Protein AF-A0A1G8NGK6-F1 (afdb_monomer_lite)

Radius of gyration: 13.4 Å; chains: 1; bounding box: 27×23×43 Å

Foldseek 3Di:
DDPPVLLVCQQWDFDDWDADPVVRWIWTWTAGPVGIDIDTLVVLVPPPDDSLVVVVSRYDPVVSVVVVVCCCVPVVVVD

Structure (mmCIF, N/CA/C/O backbone):
data_AF-A0A1G8NGK6-F1
#
_entry.id   AF-A0A1G8NGK6-F1
#
loop_
_atom_site.group_PDB
_atom_site.id
_atom_site.type_symbol
_atom_site.label_atom_id
_atom_site.label_alt_id
_atom_site.label_comp_id
_atom_site.label_asym_id
_atom_site.label_entity_id
_atom_site.label_seq_id
_atom_site.pdbx_PDB_ins_code
_atom_site.Cartn_x
_atom_site.Cartn_y
_atom_site.Cartn_z
_atom_site.occupancy
_atom_site.B_iso_or_equiv
_atom_site.auth_seq_id
_atom_site.auth_comp_id
_atom_site.auth_asym_id
_atom_site.auth_atom_id
_atom_site.pdbx_PDB_model_num
ATOM 1 N N . MET A 1 1 ? 15.955 4.855 -28.133 1.00 35.75 1 MET A N 1
ATOM 2 C CA . MET A 1 1 ? 14.785 5.756 -28.134 1.00 35.75 1 MET A CA 1
ATOM 3 C C . MET A 1 1 ? 14.185 5.660 -26.743 1.00 35.75 1 MET A C 1
ATOM 5 O O . MET A 1 1 ? 13.830 4.559 -26.351 1.00 35.75 1 MET A O 1
ATOM 9 N N . ASN A 1 2 ? 14.219 6.750 -25.969 1.00 38.03 2 ASN A N 1
ATOM 10 C CA . ASN A 1 2 ? 13.652 6.797 -24.618 1.00 38.03 2 ASN A CA 1
ATOM 11 C C . ASN A 1 2 ? 12.127 6.759 -24.735 1.00 38.03 2 ASN A C 1
ATOM 13 O O . ASN A 1 2 ? 11.542 7.670 -25.319 1.00 38.03 2 ASN A O 1
ATOM 17 N N . ASN A 1 3 ? 11.498 5.716 -24.197 1.00 38.38 3 ASN A N 1
ATOM 18 C CA . ASN A 1 3 ? 10.046 5.607 -24.101 1.00 38.38 3 ASN A CA 1
ATOM 19 C C . ASN A 1 3 ? 9.533 6.557 -23.006 1.00 38.38 3 ASN A C 1
ATOM 21 O O . ASN A 1 3 ? 9.107 6.116 -21.955 1.00 38.38 3 ASN A O 1
ATOM 25 N N . GLN A 1 4 ? 9.542 7.869 -23.253 1.00 45.97 4 GLN A N 1
ATOM 26 C CA . GLN A 1 4 ? 8.981 8.880 -22.335 1.00 45.97 4 GLN A CA 1
ATOM 27 C C . GLN A 1 4 ? 7.452 8.768 -22.138 1.00 45.97 4 GLN A C 1
ATOM 29 O O . GLN A 1 4 ? 6.869 9.554 -21.403 1.00 45.97 4 GLN A O 1
ATOM 34 N N . PHE A 1 5 ? 6.788 7.810 -22.793 1.00 40.56 5 PHE A N 1
ATOM 35 C CA . PHE A 1 5 ? 5.351 7.563 -22.653 1.00 40.56 5 PHE A CA 1
ATOM 36 C C . PHE A 1 5 ? 5.003 6.527 -21.578 1.00 40.56 5 PHE A C 1
ATOM 38 O O . PHE A 1 5 ? 3.855 6.504 -21.143 1.00 40.56 5 PHE A O 1
ATOM 45 N N . SER A 1 6 ? 5.952 5.693 -21.129 1.00 45.28 6 SER A N 1
ATOM 46 C CA . SER A 1 6 ? 5.705 4.780 -20.000 1.00 45.28 6 SER A CA 1
ATOM 47 C C . SER A 1 6 ? 5.585 5.522 -18.669 1.00 45.28 6 SER A C 1
ATOM 49 O O . SER A 1 6 ? 4.899 5.041 -17.781 1.00 45.28 6 SER A O 1
ATOM 51 N N . ASP A 1 7 ? 6.173 6.716 -18.568 1.00 47.66 7 ASP A N 1
ATOM 52 C CA . ASP A 1 7 ? 6.148 7.542 -17.352 1.00 47.66 7 ASP A CA 1
ATOM 53 C C . ASP A 1 7 ? 4.858 8.384 -17.233 1.00 47.66 7 ASP A C 1
ATOM 55 O O . ASP A 1 7 ? 4.638 9.061 -16.231 1.00 47.66 7 ASP A O 1
ATOM 59 N N . LEU A 1 8 ? 4.003 8.375 -18.267 1.00 44.00 8 LEU A N 1
ATOM 60 C CA . LEU A 1 8 ? 2.775 9.181 -18.354 1.00 44.00 8 LEU A CA 1
ATOM 61 C C . LEU A 1 8 ? 1.493 8.403 -18.026 1.00 44.00 8 LEU A C 1
ATOM 63 O O . LEU A 1 8 ? 0.434 9.013 -17.913 1.00 44.00 8 LEU A O 1
ATOM 67 N N . PHE A 1 9 ? 1.578 7.083 -17.859 1.00 51.78 9 PHE A N 1
ATOM 68 C CA . PHE A 1 9 ? 0.445 6.232 -17.501 1.00 51.78 9 PHE A CA 1
ATOM 69 C C . PHE A 1 9 ? 0.775 5.452 -16.232 1.00 51.78 9 PHE A C 1
ATOM 71 O O . PHE A 1 9 ? 1.019 4.250 -16.277 1.00 51.78 9 PHE A O 1
ATOM 78 N N . HIS A 1 10 ? 0.768 6.144 -15.094 1.00 59.25 10 HIS A N 1
ATOM 79 C CA . HIS A 1 10 ? 0.587 5.465 -13.815 1.00 59.25 10 HIS A CA 1
ATOM 80 C C . HIS A 1 10 ? -0.905 5.115 -13.729 1.00 59.25 10 HIS A C 1
ATOM 82 O O . HIS A 1 10 ? -1.728 6.030 -13.685 1.00 59.25 10 HIS A O 1
ATOM 88 N N . PRO A 1 11 ? -1.297 3.827 -13.788 1.00 66.88 11 PRO A N 1
ATOM 89 C CA . PRO A 1 11 ? -2.710 3.462 -13.826 1.00 66.88 11 PRO A CA 1
ATOM 90 C C . PRO A 1 11 ? -3.424 3.782 -12.512 1.00 66.88 11 PRO A C 1
ATOM 92 O O . PRO A 1 11 ? -4.651 3.827 -12.497 1.00 66.88 11 PRO A O 1
ATOM 95 N N . TYR A 1 12 ? -2.677 3.985 -11.425 1.00 76.00 12 TYR A N 1
ATOM 96 C CA . TYR A 1 12 ? -3.219 4.154 -10.092 1.00 76.00 12 TYR A CA 1
ATOM 97 C C . TYR A 1 12 ? -2.562 5.332 -9.368 1.00 76.00 12 TYR A C 1
ATOM 99 O O . TYR A 1 12 ? -1.343 5.407 -9.262 1.00 76.00 12 TYR A O 1
ATOM 107 N N . GLN A 1 13 ? -3.393 6.222 -8.833 1.00 84.94 13 GLN A N 1
ATOM 108 C CA . GLN A 1 13 ? -3.009 7.254 -7.876 1.00 84.94 13 GLN A CA 1
ATOM 109 C C . GLN A 1 13 ? -3.411 6.795 -6.475 1.00 84.94 13 GLN A C 1
ATOM 111 O O . GLN A 1 13 ? -4.582 6.464 -6.242 1.00 84.94 13 GLN A O 1
ATOM 116 N N . LEU A 1 14 ? -2.474 6.776 -5.529 1.00 87.50 14 LEU A N 1
ATOM 117 C CA . LEU A 1 14 ? -2.775 6.410 -4.149 1.00 87.50 14 LEU A CA 1
ATOM 118 C C . LEU A 1 14 ? -3.765 7.414 -3.540 1.00 87.50 14 LEU A C 1
ATOM 120 O O . LEU A 1 14 ? -3.542 8.623 -3.528 1.00 87.50 14 LEU A O 1
ATOM 124 N N . SER A 1 15 ? -4.874 6.903 -3.009 1.00 89.12 15 SER A N 1
ATOM 125 C CA . SER A 1 15 ? -5.892 7.719 -2.345 1.00 89.12 15 SER A CA 1
ATOM 126 C C . SER A 1 15 ? -5.797 7.629 -0.827 1.00 89.12 15 SER A C 1
ATOM 128 O O . SER A 1 15 ? -5.863 8.649 -0.139 1.00 89.12 15 SER A O 1
ATOM 130 N N . LYS A 1 16 ? -5.637 6.416 -0.288 1.00 88.69 16 LYS A N 1
ATOM 131 C CA . LYS A 1 16 ? -5.462 6.189 1.153 1.00 88.69 16 LYS A CA 1
ATOM 132 C C . LYS A 1 16 ? -4.790 4.854 1.433 1.00 88.69 16 LYS A C 1
ATOM 134 O O . LYS A 1 16 ? -4.878 3.909 0.651 1.00 88.69 16 LYS A O 1
ATOM 139 N N . LEU A 1 17 ? -4.202 4.781 2.619 1.00 87.31 17 LEU A N 1
ATOM 140 C CA . LEU A 1 17 ? -3.707 3.555 3.227 1.00 87.31 17 LEU A CA 1
ATOM 141 C C . LEU A 1 17 ? -4.624 3.191 4.393 1.00 87.31 17 LEU A C 1
ATOM 143 O O . LEU A 1 17 ? -4.925 4.030 5.243 1.00 87.31 17 LEU A O 1
ATOM 147 N N . ILE A 1 18 ? -5.102 1.950 4.406 1.00 87.31 18 ILE A N 1
ATOM 148 C CA . ILE A 1 18 ? -6.009 1.421 5.424 1.00 87.31 18 ILE A CA 1
ATOM 149 C C . ILE A 1 18 ? -5.292 0.292 6.152 1.00 87.31 18 ILE A C 1
ATOM 151 O O . ILE A 1 18 ? -4.792 -0.632 5.516 1.00 87.31 18 ILE A O 1
ATOM 155 N N . VAL A 1 19 ? -5.284 0.340 7.483 1.00 83.12 19 VAL A N 1
ATOM 156 C CA . VAL A 1 19 ? -4.811 -0.769 8.319 1.00 83.12 19 VAL A CA 1
ATOM 157 C C . VAL A 1 19 ? -6.014 -1.474 8.913 1.00 83.12 19 VAL A C 1
ATOM 159 O O . VAL A 1 19 ? -6.805 -0.868 9.636 1.00 83.12 19 VAL A O 1
ATOM 162 N N . ASP A 1 20 ? -6.135 -2.760 8.609 1.00 82.69 20 ASP A N 1
ATOM 163 C CA . ASP A 1 20 ? -7.066 -3.662 9.278 1.00 82.69 20 ASP A CA 1
ATOM 164 C C . ASP A 1 20 ? -6.275 -4.415 10.352 1.00 82.69 20 ASP A C 1
ATOM 166 O O . ASP A 1 20 ? -5.542 -5.358 10.045 1.00 82.69 20 ASP A O 1
ATOM 170 N N . PHE A 1 21 ? -6.378 -3.960 11.602 1.00 78.25 21 PHE A N 1
ATOM 171 C CA . PHE A 1 21 ? -5.672 -4.572 12.731 1.00 78.25 21 PHE A CA 1
ATOM 172 C C . PHE A 1 21 ? -6.220 -5.956 13.088 1.00 78.25 21 PHE A C 1
ATOM 174 O O . PHE A 1 21 ? -5.445 -6.816 13.499 1.00 78.25 21 PHE A O 1
ATOM 181 N N . ASP A 1 22 ? -7.518 -6.196 12.888 1.00 82.12 22 ASP A N 1
ATOM 182 C CA . ASP A 1 22 ? -8.145 -7.486 13.196 1.00 82.12 22 ASP A CA 1
ATOM 183 C C . ASP A 1 22 ? -7.617 -8.589 12.272 1.00 82.12 22 ASP A C 1
ATOM 185 O O . ASP A 1 22 ? -7.430 -9.735 12.686 1.00 82.12 22 ASP A O 1
ATOM 189 N N . LYS A 1 23 ? -7.344 -8.238 11.012 1.00 76.62 23 LYS A N 1
ATOM 190 C CA . LYS A 1 23 ? -6.807 -9.16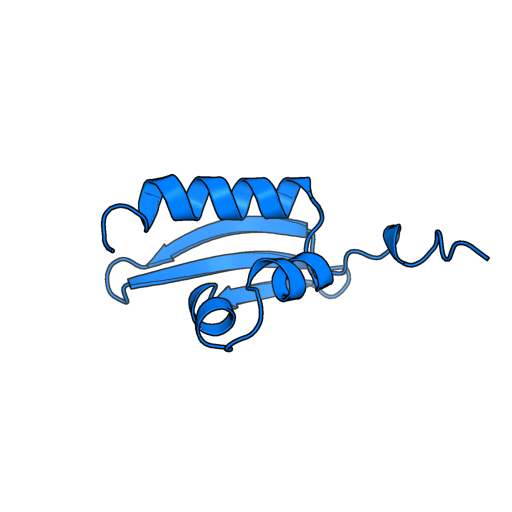0 10.002 1.00 76.62 23 LYS A CA 1
ATOM 191 C C . LYS A 1 23 ? -5.300 -9.029 9.777 1.00 76.62 23 LYS A C 1
ATOM 193 O O . LYS A 1 23 ? -4.741 -9.777 8.970 1.00 76.62 23 LYS A O 1
ATOM 198 N N . GLY A 1 24 ? -4.656 -8.066 10.436 1.00 74.25 24 GLY A N 1
ATOM 199 C CA . GLY A 1 24 ? -3.256 -7.711 10.213 1.00 74.25 24 GLY A CA 1
ATOM 200 C C . GLY A 1 24 ? -2.960 -7.404 8.744 1.00 74.25 24 GLY A C 1
ATOM 201 O O . GLY A 1 24 ? -1.986 -7.933 8.210 1.00 74.25 24 GLY A O 1
ATOM 202 N N . THR A 1 25 ? -3.829 -6.646 8.063 1.00 76.38 25 THR A N 1
ATOM 203 C CA . THR A 1 25 ? -3.657 -6.277 6.643 1.00 76.38 25 THR A CA 1
ATOM 204 C C . THR A 1 25 ? -3.355 -4.796 6.480 1.00 76.38 25 THR A C 1
ATOM 206 O O . THR A 1 25 ? -3.824 -3.973 7.272 1.00 76.38 25 THR A O 1
ATOM 209 N N . VAL A 1 26 ? -2.628 -4.457 5.414 1.00 81.75 26 VAL A N 1
ATOM 210 C CA . VAL A 1 26 ? -2.523 -3.077 4.938 1.00 81.75 26 VAL A CA 1
ATOM 211 C C . VAL A 1 26 ? -3.016 -3.024 3.506 1.00 81.75 26 VAL A C 1
ATOM 213 O O . VAL A 1 26 ? -2.490 -3.719 2.642 1.00 81.75 26 VAL A O 1
ATOM 216 N N . ILE A 1 27 ? -4.023 -2.193 3.269 1.00 86.62 27 ILE A N 1
ATOM 217 C CA . ILE A 1 27 ? -4.666 -2.035 1.971 1.00 86.62 27 ILE A CA 1
ATOM 218 C C . ILE A 1 27 ? -4.329 -0.649 1.430 1.00 86.62 27 ILE A C 1
ATOM 220 O O . ILE A 1 27 ? -4.604 0.361 2.084 1.00 86.62 27 ILE A O 1
ATOM 224 N N . ALA A 1 28 ? -3.771 -0.597 0.225 1.00 86.31 28 ALA A N 1
ATOM 225 C CA . ALA A 1 28 ? -3.711 0.624 -0.564 1.00 86.31 28 ALA A CA 1
ATOM 226 C C . ALA A 1 28 ? -5.000 0.751 -1.374 1.00 86.31 28 ALA A C 1
ATOM 228 O O . ALA A 1 28 ? -5.301 -0.099 -2.211 1.00 86.31 28 ALA A O 1
ATOM 229 N N . GLU A 1 29 ? -5.771 1.807 -1.127 1.00 89.25 29 GLU A N 1
ATOM 230 C CA . GLU A 1 29 ? -6.837 2.199 -2.040 1.00 89.25 29 GLU A CA 1
ATOM 231 C C . GLU A 1 29 ? -6.267 3.176 -3.059 1.00 89.25 29 GLU A C 1
ATOM 233 O O . GLU A 1 29 ? -5.697 4.209 -2.692 1.00 89.25 29 GLU A O 1
ATOM 238 N N . ALA A 1 30 ? -6.436 2.846 -4.332 1.00 87.44 30 ALA A N 1
ATOM 239 C CA . ALA A 1 30 ? -5.898 3.610 -5.433 1.00 87.44 30 ALA A CA 1
ATOM 240 C C . ALA A 1 30 ? -6.973 3.909 -6.480 1.00 87.44 30 ALA A C 1
ATOM 242 O O . ALA A 1 30 ? -7.874 3.106 -6.730 1.00 87.44 30 ALA A O 1
ATOM 243 N N . ILE A 1 31 ? -6.885 5.092 -7.073 1.00 87.19 31 ILE A N 1
ATOM 244 C CA . ILE A 1 31 ? -7.839 5.613 -8.047 1.00 87.19 31 ILE A CA 1
ATOM 245 C C . ILE A 1 31 ? -7.214 5.509 -9.431 1.00 87.19 31 ILE A C 1
ATOM 247 O O . ILE A 1 31 ? -6.069 5.894 -9.631 1.00 87.19 31 ILE A O 1
ATOM 251 N N . SER A 1 32 ? -7.991 5.013 -10.381 1.00 82.00 32 SER A N 1
ATOM 252 C CA . SER A 1 32 ? -7.655 4.942 -11.800 1.00 82.00 32 SER A CA 1
ATOM 253 C C . SER A 1 32 ? -8.747 5.606 -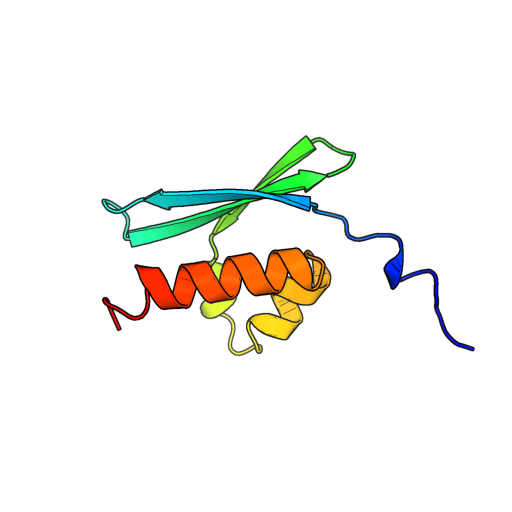12.632 1.00 82.00 32 SER A C 1
ATOM 255 O O . SER A 1 32 ? -9.844 5.878 -12.134 1.00 82.00 32 SER A O 1
ATOM 257 N N . ASP A 1 33 ? -8.497 5.751 -13.931 1.00 76.06 33 ASP A N 1
ATOM 258 C CA . ASP A 1 33 ? -9.483 6.236 -14.907 1.00 76.06 33 ASP A CA 1
ATOM 259 C C . ASP A 1 33 ? -10.766 5.383 -14.960 1.00 76.06 33 ASP A C 1
ATOM 261 O O . ASP A 1 33 ? -11.813 5.853 -15.407 1.00 76.06 33 ASP A O 1
ATOM 265 N N . ILE A 1 34 ? -10.698 4.125 -14.506 1.00 76.94 34 ILE A N 1
ATOM 266 C CA . ILE A 1 34 ? -11.819 3.174 -14.509 1.00 76.94 34 ILE A CA 1
ATOM 267 C C . ILE A 1 34 ? -12.480 3.001 -13.133 1.00 76.94 34 ILE A C 1
ATOM 269 O O . ILE A 1 34 ? -13.476 2.284 -13.027 1.00 76.94 34 ILE A O 1
ATOM 273 N N . GLY A 1 35 ? -11.966 3.660 -12.088 1.00 81.75 35 GLY A N 1
ATOM 274 C CA . GLY A 1 35 ? -12.541 3.635 -10.743 1.00 81.75 35 GLY A CA 1
ATOM 275 C C . GLY A 1 35 ? -11.532 3.360 -9.630 1.00 81.75 35 GLY A C 1
ATOM 276 O O . GLY A 1 35 ? -10.325 3.533 -9.789 1.00 81.75 35 GLY A O 1
ATOM 277 N N . VAL A 1 36 ? -12.061 2.950 -8.478 1.00 86.88 36 VAL A N 1
ATOM 278 C CA . VAL A 1 36 ? -11.301 2.709 -7.246 1.00 86.88 36 VAL A CA 1
ATOM 279 C C . VAL A 1 36 ? -10.958 1.226 -7.120 1.00 86.88 36 VAL A C 1
ATOM 281 O O . VAL A 1 36 ? -11.848 0.379 -7.191 1.00 86.88 36 VAL A O 1
ATOM 284 N N . THR A 1 37 ? -9.683 0.929 -6.884 1.00 85.75 37 THR A N 1
ATOM 285 C CA . THR A 1 37 ? -9.147 -0.414 -6.633 1.00 85.75 37 THR A CA 1
ATOM 286 C C . THR A 1 37 ? -8.529 -0.476 -5.242 1.00 85.75 37 THR A C 1
ATOM 288 O O . THR A 1 37 ? -7.989 0.509 -4.743 1.00 85.75 37 THR A O 1
ATOM 291 N N . GLN A 1 38 ? -8.595 -1.646 -4.613 1.00 86.56 38 GLN A N 1
ATOM 292 C CA . GLN A 1 38 ? -7.940 -1.928 -3.339 1.00 86.56 38 GLN A CA 1
ATOM 293 C C . GLN A 1 38 ? -6.889 -3.020 -3.537 1.00 86.56 38 GLN A C 1
ATOM 295 O O . GLN A 1 38 ? -7.174 -4.045 -4.153 1.00 86.56 38 GLN A O 1
ATOM 300 N N . ILE A 1 39 ? -5.682 -2.787 -3.026 1.00 80.75 39 ILE A N 1
ATOM 301 C CA . ILE A 1 39 ? -4.521 -3.671 -3.168 1.00 80.75 39 ILE A CA 1
ATOM 302 C C . ILE A 1 39 ? -4.050 -4.059 -1.765 1.00 80.75 39 ILE A C 1
ATOM 304 O O . ILE A 1 39 ? -3.659 -3.181 -0.994 1.00 80.75 39 ILE A O 1
ATOM 308 N N . ASP A 1 40 ? -4.085 -5.351 -1.420 1.00 81.12 40 ASP A N 1
ATOM 309 C CA . ASP A 1 40 ? -3.467 -5.848 -0.181 1.00 81.12 40 ASP A CA 1
ATOM 310 C C . ASP A 1 40 ? -1.945 -5.850 -0.356 1.00 81.12 40 ASP A C 1
ATOM 312 O O . ASP A 1 40 ? -1.377 -6.608 -1.146 1.00 81.12 40 ASP A O 1
ATOM 316 N N . LEU A 1 41 ? -1.269 -4.987 0.396 1.00 76.44 41 LEU A N 1
ATOM 317 C CA . LEU A 1 41 ? 0.173 -4.789 0.299 1.00 76.44 41 LEU A CA 1
ATOM 318 C C . LEU A 1 41 ? 0.985 -5.973 0.846 1.00 76.44 41 LEU A C 1
ATOM 320 O O . LEU A 1 41 ? 2.201 -6.005 0.670 1.00 76.44 41 LEU A O 1
ATOM 324 N N . ARG A 1 42 ? 0.349 -6.951 1.504 1.00 72.56 42 ARG A N 1
ATOM 325 C CA . ARG A 1 42 ? 1.014 -8.192 1.934 1.00 72.56 42 ARG A CA 1
ATOM 326 C C . ARG A 1 42 ? 1.102 -9.213 0.814 1.00 72.56 42 ARG A C 1
ATOM 328 O O . ARG A 1 42 ? 2.086 -9.936 0.755 1.00 72.56 42 ARG A O 1
ATOM 335 N N . GLU A 1 43 ? 0.101 -9.276 -0.064 1.00 63.78 43 GLU A N 1
ATOM 336 C CA . GLU A 1 43 ? 0.132 -10.188 -1.215 1.00 63.78 43 GLU A CA 1
ATOM 337 C C . GLU A 1 43 ? 1.269 -9.824 -2.172 1.00 63.78 43 GLU A C 1
ATOM 339 O O . GLU A 1 43 ? 1.895 -10.705 -2.755 1.00 63.78 43 GLU A O 1
ATOM 344 N N . VAL A 1 44 ? 1.592 -8.531 -2.257 1.00 58.69 44 VAL A N 1
ATOM 345 C CA . VAL A 1 44 ? 2.745 -8.030 -3.009 1.00 58.69 44 VAL A CA 1
ATOM 346 C C . VAL A 1 44 ? 4.070 -8.477 -2.380 1.00 58.69 44 VAL A C 1
ATOM 348 O O . VAL A 1 44 ? 4.989 -8.809 -3.114 1.00 58.69 44 VAL A O 1
ATOM 351 N N . ALA A 1 45 ? 4.126 -8.574 -1.047 1.00 58.50 45 ALA A N 1
ATOM 352 C CA . ALA A 1 45 ? 5.313 -8.966 -0.281 1.00 58.50 45 ALA A CA 1
ATOM 353 C C . ALA A 1 45 ? 5.599 -10.473 -0.232 1.00 58.50 45 ALA A C 1
ATOM 355 O O .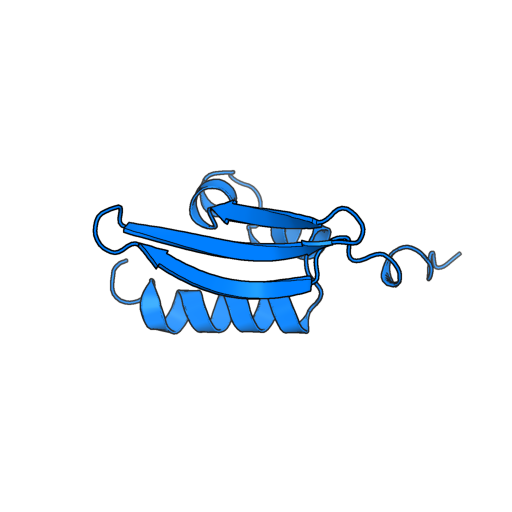 ALA A 1 45 ? 6.658 -10.903 0.219 1.00 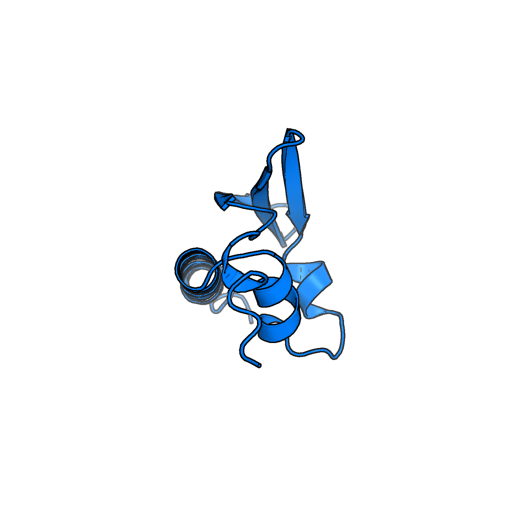58.50 45 ALA A O 1
ATOM 356 N N . LEU A 1 46 ? 4.617 -11.291 -0.616 1.00 51.03 46 LEU A N 1
ATOM 357 C CA . LEU A 1 46 ? 4.710 -12.754 -0.599 1.00 51.03 46 LEU A CA 1
ATOM 358 C C . LEU A 1 46 ? 5.180 -13.335 -1.937 1.00 51.03 46 LEU A C 1
ATOM 360 O O . LEU A 1 46 ? 5.449 -14.534 -2.020 1.00 51.03 46 LEU A O 1
ATOM 364 N N . ALA A 1 47 ? 5.271 -12.517 -2.984 1.00 48.81 47 ALA A N 1
ATOM 365 C CA . ALA A 1 47 ? 5.988 -12.901 -4.186 1.00 48.81 47 ALA A CA 1
ATOM 366 C C . ALA A 1 47 ? 7.486 -12.711 -3.910 1.00 48.81 47 ALA A C 1
ATOM 368 O O . ALA A 1 47 ? 7.869 -11.641 -3.464 1.00 48.81 47 ALA A O 1
ATOM 369 N N . ASP A 1 48 ? 8.341 -13.701 -4.197 1.00 50.06 48 ASP A N 1
ATOM 370 C CA . ASP A 1 48 ? 9.823 -13.602 -4.154 1.00 50.06 48 ASP A CA 1
ATOM 371 C C . ASP A 1 48 ? 10.393 -12.605 -5.204 1.00 50.06 48 ASP A C 1
ATOM 373 O O . ASP A 1 48 ? 11.446 -12.808 -5.812 1.00 50.06 48 ASP A O 1
ATOM 377 N N . ILE A 1 49 ? 9.652 -11.542 -5.486 1.00 53.56 49 ILE A N 1
ATOM 378 C CA . ILE A 1 49 ? 9.943 -10.448 -6.394 1.00 53.56 49 ILE A CA 1
ATOM 379 C C . ILE A 1 49 ? 10.095 -9.223 -5.500 1.00 53.56 49 ILE A C 1
ATOM 381 O O . ILE A 1 49 ? 9.287 -9.025 -4.604 1.00 53.56 49 ILE A O 1
ATOM 385 N N . ASP A 1 50 ? 11.119 -8.412 -5.747 1.00 65.69 50 ASP A N 1
ATOM 386 C CA . ASP A 1 50 ? 11.336 -7.153 -5.035 1.00 65.69 50 ASP A CA 1
ATOM 387 C C . ASP A 1 50 ? 10.031 -6.326 -5.028 1.00 65.69 50 ASP A C 1
ATOM 389 O O . ASP A 1 50 ? 9.579 -5.884 -6.092 1.00 65.69 50 ASP A O 1
ATOM 393 N N . ASP A 1 51 ? 9.392 -6.180 -3.854 1.00 67.50 51 ASP A N 1
ATOM 394 C CA . ASP A 1 51 ? 8.111 -5.477 -3.648 1.00 67.50 51 ASP A CA 1
ATOM 395 C C . ASP A 1 51 ? 8.087 -4.132 -4.383 1.00 67.50 51 ASP A C 1
ATOM 397 O O . ASP A 1 51 ? 7.062 -3.715 -4.932 1.00 67.50 51 ASP A O 1
ATOM 401 N N . ASP A 1 52 ? 9.241 -3.466 -4.416 1.00 69.31 52 ASP A N 1
ATOM 402 C CA . ASP A 1 52 ? 9.436 -2.168 -5.038 1.00 69.31 52 ASP A CA 1
ATOM 403 C C . ASP A 1 52 ? 9.270 -2.220 -6.560 1.00 69.31 52 ASP A C 1
ATOM 405 O O . ASP A 1 52 ? 8.710 -1.294 -7.146 1.00 69.31 52 ASP A O 1
ATOM 409 N N . GLU A 1 53 ? 9.696 -3.303 -7.213 1.00 72.00 53 GLU A N 1
ATOM 410 C CA . GLU A 1 53 ? 9.570 -3.473 -8.663 1.00 72.00 53 GLU A CA 1
ATOM 411 C C . GLU A 1 53 ? 8.120 -3.760 -9.080 1.00 72.00 53 GLU A C 1
ATOM 413 O O . GLU A 1 53 ? 7.694 -3.376 -10.173 1.00 72.00 53 GLU A O 1
ATOM 418 N N . ILE A 1 54 ? 7.342 -4.434 -8.224 1.00 72.94 54 ILE A N 1
ATOM 419 C CA . ILE A 1 54 ? 5.911 -4.651 -8.467 1.00 72.94 54 ILE A CA 1
ATOM 420 C C . ILE A 1 54 ? 5.146 -3.357 -8.229 1.00 72.94 54 ILE A C 1
ATOM 422 O O . ILE A 1 54 ? 4.387 -2.935 -9.101 1.00 72.94 54 ILE A O 1
ATOM 426 N N . LEU A 1 55 ? 5.344 -2.707 -7.083 1.00 75.88 55 LEU A N 1
ATOM 427 C CA . LEU A 1 55 ? 4.615 -1.484 -6.759 1.00 75.88 55 LEU A CA 1
ATOM 428 C C . LEU A 1 55 ? 4.950 -0.354 -7.740 1.00 75.88 55 LEU A C 1
ATOM 430 O O . LEU A 1 55 ? 4.051 0.400 -8.106 1.00 75.88 55 LEU A O 1
ATOM 434 N N . ALA A 1 56 ? 6.188 -0.275 -8.241 1.00 77.19 56 ALA A N 1
ATOM 435 C CA . ALA A 1 56 ? 6.582 0.717 -9.245 1.00 77.19 56 ALA A CA 1
ATOM 436 C C . ALA A 1 56 ? 5.933 0.516 -10.622 1.00 77.19 56 ALA A C 1
ATOM 438 O O . ALA A 1 56 ? 5.986 1.414 -11.458 1.00 77.19 56 ALA A O 1
ATOM 439 N N . LYS A 1 57 ? 5.283 -0.630 -10.871 1.00 75.94 57 LYS A N 1
ATOM 440 C CA . LYS A 1 57 ? 4.439 -0.831 -12.064 1.00 75.94 57 LYS A CA 1
ATOM 441 C C . LYS A 1 57 ? 3.059 -0.187 -11.916 1.00 75.94 57 LYS A C 1
ATOM 443 O O . LYS A 1 57 ? 2.347 -0.058 -12.910 1.00 75.94 57 LYS A O 1
ATOM 448 N N . PHE A 1 58 ? 2.672 0.188 -10.696 1.00 73.38 58 PHE A N 1
ATOM 449 C CA . PHE A 1 58 ? 1.330 0.675 -10.376 1.00 73.38 58 PHE A CA 1
ATOM 450 C C . PHE A 1 58 ? 1.317 2.111 -9.858 1.00 73.38 58 PHE A C 1
ATOM 452 O O . PHE A 1 58 ? 0.399 2.849 -10.205 1.00 73.38 58 PHE A O 1
ATOM 459 N N . PHE A 1 59 ? 2.320 2.494 -9.071 1.00 79.75 59 PHE A N 1
ATOM 460 C CA . PHE A 1 59 ? 2.396 3.762 -8.352 1.00 79.75 59 PHE A CA 1
ATOM 461 C C . PHE A 1 59 ? 3.603 4.586 -8.793 1.00 79.75 59 PHE A C 1
ATOM 463 O O . PHE A 1 59 ? 4.642 4.032 -9.159 1.00 79.75 59 PHE A O 1
ATOM 470 N N . ASP A 1 60 ? 3.474 5.911 -8.718 1.00 82.50 60 ASP A N 1
ATOM 471 C CA . ASP A 1 60 ? 4.608 6.809 -8.923 1.00 82.50 60 ASP A CA 1
ATOM 472 C C . ASP A 1 60 ? 5.577 6.798 -7.724 1.00 82.50 60 ASP A C 1
ATOM 474 O O . ASP A 1 60 ? 5.322 6.204 -6.673 1.00 82.50 60 ASP A O 1
ATOM 478 N N . SER A 1 61 ? 6.725 7.461 -7.867 1.00 80.31 61 SER A N 1
ATOM 479 C CA . SER A 1 61 ? 7.755 7.489 -6.822 1.00 80.31 61 SER A CA 1
ATOM 480 C C . SER A 1 61 ? 7.321 8.175 -5.522 1.00 80.31 61 SER A C 1
ATOM 482 O O . SER A 1 61 ? 7.852 7.833 -4.462 1.00 80.31 61 SER A O 1
ATOM 484 N N . GLY A 1 62 ? 6.368 9.110 -5.573 1.00 80.00 62 GLY A N 1
ATOM 485 C CA . GLY A 1 62 ? 5.814 9.769 -4.392 1.00 80.00 62 GLY A CA 1
ATOM 486 C C . GLY A 1 62 ? 4.888 8.839 -3.614 1.00 80.00 62 GLY A C 1
ATOM 487 O O . GLY A 1 62 ? 5.046 8.681 -2.401 1.00 80.00 62 GLY A O 1
ATOM 488 N N . ASP A 1 63 ? 3.990 8.161 -4.321 1.00 82.56 63 ASP A N 1
ATOM 489 C CA . ASP A 1 63 ? 3.071 7.171 -3.760 1.00 82.56 63 ASP A CA 1
ATOM 490 C C . ASP A 1 63 ? 3.826 5.960 -3.194 1.00 82.56 63 ASP A C 1
ATOM 492 O O . ASP A 1 63 ? 3.537 5.496 -2.087 1.00 82.56 63 ASP A O 1
ATOM 496 N N . LEU A 1 64 ? 4.860 5.494 -3.901 1.00 81.94 64 LEU A N 1
ATOM 497 C CA . LEU A 1 64 ? 5.769 4.458 -3.410 1.00 81.94 64 LEU A CA 1
ATOM 498 C C . LEU A 1 64 ? 6.441 4.861 -2.101 1.00 81.94 64 LEU A C 1
ATOM 500 O O . LEU A 1 64 ? 6.505 4.057 -1.170 1.00 81.94 64 LEU A O 1
ATOM 504 N N . GLN A 1 65 ? 6.940 6.096 -2.015 1.00 81.62 65 GLN A N 1
ATOM 505 C CA . GLN A 1 65 ? 7.575 6.582 -0.795 1.00 81.62 65 GLN A CA 1
ATOM 506 C C . GLN A 1 65 ? 6.566 6.660 0.358 1.00 81.62 65 GLN A C 1
ATOM 508 O O . GLN A 1 65 ? 6.878 6.215 1.461 1.00 81.62 65 GLN A O 1
ATOM 513 N N . ALA A 1 66 ? 5.341 7.125 0.100 1.00 82.50 66 ALA A N 1
ATOM 514 C CA . ALA A 1 66 ? 4.280 7.159 1.105 1.00 82.50 66 ALA A CA 1
ATOM 515 C C . ALA A 1 66 ? 3.916 5.752 1.616 1.00 82.50 66 ALA A C 1
ATOM 517 O O . ALA A 1 66 ? 3.781 5.548 2.824 1.00 82.50 66 ALA A O 1
ATOM 518 N N . ILE A 1 67 ? 3.820 4.765 0.718 1.00 81.75 67 ILE A N 1
ATOM 519 C CA . ILE A 1 67 ? 3.601 3.356 1.076 1.00 81.75 67 ILE A CA 1
ATOM 520 C C . ILE A 1 67 ? 4.754 2.829 1.944 1.00 81.75 67 ILE A C 1
ATOM 522 O O . ILE A 1 67 ? 4.511 2.184 2.967 1.00 81.75 67 ILE A O 1
ATOM 526 N N . LYS A 1 68 ? 6.007 3.114 1.573 1.00 79.81 68 LYS A N 1
ATOM 527 C CA . LYS A 1 68 ? 7.199 2.683 2.321 1.00 79.81 68 LYS A CA 1
ATOM 528 C C . LYS A 1 68 ? 7.258 3.286 3.717 1.00 79.81 68 LYS A C 1
ATOM 530 O O . LYS A 1 68 ? 7.425 2.545 4.686 1.00 79.81 68 LYS A O 1
ATOM 535 N N . ASP A 1 69 ? 7.077 4.598 3.823 1.00 79.38 69 ASP A N 1
ATOM 536 C CA . ASP A 1 69 ? 7.090 5.312 5.100 1.00 79.38 69 ASP A CA 1
ATOM 537 C C . ASP A 1 69 ? 6.007 4.761 6.031 1.00 79.38 69 ASP A C 1
ATOM 539 O O . ASP A 1 69 ? 6.259 4.502 7.210 1.00 79.38 69 ASP A O 1
ATOM 543 N N . PHE A 1 70 ? 4.824 4.484 5.480 1.00 77.19 70 PHE A N 1
ATOM 544 C CA . PHE A 1 70 ? 3.724 3.880 6.215 1.00 77.19 70 PHE A CA 1
ATOM 545 C C . PHE A 1 70 ? 4.046 2.463 6.710 1.00 77.19 70 PHE A C 1
ATOM 547 O O . PHE A 1 70 ? 3.847 2.160 7.890 1.00 77.19 70 PHE A O 1
ATOM 554 N N . ARG A 1 71 ? 4.579 1.587 5.842 1.00 72.44 71 ARG A N 1
ATOM 555 C CA . ARG A 1 71 ? 4.985 0.221 6.228 1.00 72.44 71 ARG A CA 1
ATOM 556 C C . ARG A 1 71 ? 6.074 0.255 7.300 1.00 72.44 71 ARG A C 1
ATOM 558 O O . ARG A 1 71 ? 5.985 -0.487 8.274 1.00 72.44 71 ARG A O 1
ATOM 565 N N . PHE A 1 72 ? 7.064 1.132 7.174 1.00 70.69 72 PHE A N 1
ATOM 566 C CA . PHE A 1 72 ? 8.126 1.260 8.170 1.00 70.69 72 PHE A CA 1
ATOM 567 C C . PHE A 1 72 ? 7.581 1.698 9.538 1.00 70.69 72 PHE A C 1
ATOM 569 O O . PHE A 1 72 ? 7.916 1.098 10.558 1.00 70.69 72 PHE A O 1
ATOM 576 N N . GLN A 1 73 ? 6.697 2.698 9.563 1.00 69.12 73 GLN A N 1
ATOM 577 C CA . GLN A 1 73 ? 6.132 3.235 10.805 1.00 69.12 73 GLN A CA 1
ATOM 578 C C . GLN A 1 73 ? 5.164 2.271 11.499 1.00 69.12 73 GLN A C 1
ATOM 580 O O . GLN A 1 73 ? 5.136 2.225 12.730 1.00 69.12 73 GLN A O 1
ATOM 585 N N . HIS A 1 74 ? 4.376 1.517 10.726 1.00 63.66 74 HIS A N 1
ATOM 586 C CA . HIS A 1 74 ? 3.246 0.749 11.253 1.00 63.66 74 HIS A CA 1
ATOM 587 C C . HIS A 1 74 ? 3.394 -0.767 11.161 1.00 63.66 74 HIS A C 1
ATOM 589 O O . HIS A 1 74 ? 2.725 -1.452 11.918 1.00 63.66 74 HIS A O 1
ATOM 595 N N . ILE A 1 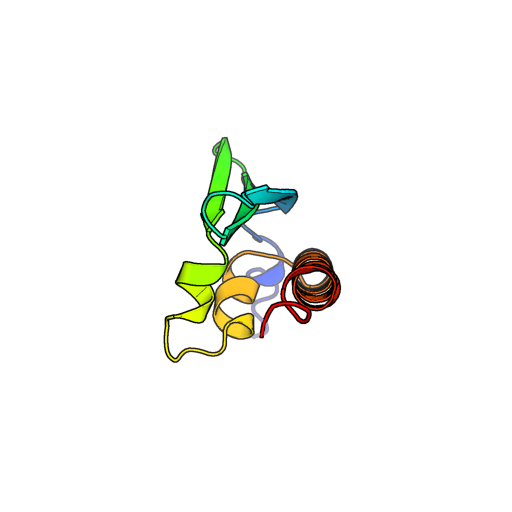75 ? 4.242 -1.304 10.281 1.00 61.84 75 ILE A N 1
ATOM 596 C CA . ILE A 1 75 ? 4.496 -2.752 10.152 1.00 61.84 75 ILE A CA 1
ATOM 597 C C . ILE A 1 75 ? 5.864 -3.122 10.723 1.00 61.84 75 ILE A C 1
ATOM 599 O O . ILE A 1 75 ? 5.984 -4.168 11.349 1.00 61.84 75 ILE A O 1
ATOM 603 N N . GLY A 1 76 ? 6.874 -2.251 10.602 1.00 54.72 76 GLY A N 1
ATOM 604 C CA . GLY A 1 76 ? 8.207 -2.463 11.189 1.00 54.72 76 GLY A CA 1
ATOM 605 C C . GLY A 1 76 ? 8.225 -2.592 12.721 1.00 54.72 76 GLY A C 1
ATOM 606 O O . GLY A 1 76 ? 9.261 -2.896 13.292 1.00 54.72 76 GLY A O 1
ATOM 607 N N . GLN A 1 77 ? 7.088 -2.370 13.390 1.00 45.62 77 GLN A N 1
ATOM 608 C CA . GLN A 1 77 ? 6.899 -2.638 14.820 1.00 45.62 77 GLN A CA 1
ATOM 609 C C . GLN A 1 77 ? 6.378 -4.060 15.117 1.00 45.62 77 GLN A C 1
ATOM 611 O O . GLN A 1 77 ? 6.330 -4.454 16.280 1.00 45.62 77 GLN A O 1
ATOM 616 N N . PHE A 1 78 ? 5.959 -4.808 14.091 1.00 41.94 78 PHE A N 1
ATOM 617 C CA . PHE A 1 78 ? 5.351 -6.142 14.193 1.00 41.94 78 PHE A CA 1
ATOM 618 C C . PHE A 1 78 ? 6.185 -7.260 13.537 1.00 41.94 78 PHE A C 1
ATOM 620 O O . PHE A 1 78 ? 5.786 -8.423 13.619 1.00 41.94 78 PHE A O 1
ATOM 627 N N . LEU A 1 79 ? 7.313 -6.919 12.902 1.00 40.19 79 LEU A N 1
ATOM 628 C CA . LEU A 1 79 ? 8.375 -7.844 12.479 1.00 40.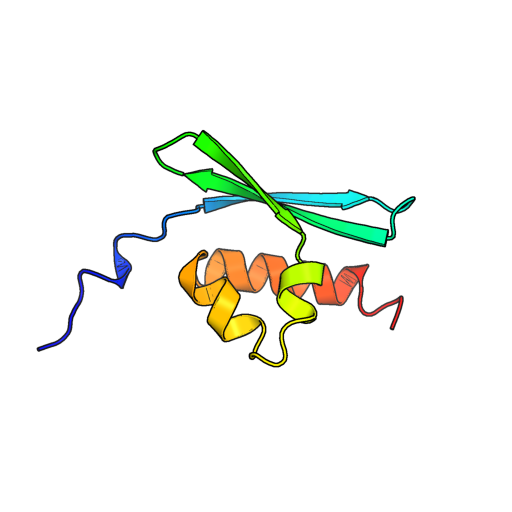19 79 LEU A CA 1
ATOM 629 C C . LEU A 1 79 ? 9.568 -7.709 13.429 1.00 40.19 79 LEU A C 1
ATOM 631 O O . LEU A 1 79 ? 10.160 -8.757 13.769 1.00 40.19 79 LEU A O 1
#

Organism: NCBI:txid89065

Sequence (79 aa):
MNNQFSDLFHPYQLSKLIVDFDKGTVIAEAISDIGVTQIDLREVALADIDDDEILAKFFDSGDLQAIKDFRFQHIGQFL

Secondary structure (DSSP, 8-state):
---TTGGG--S-EEEEEEEETTTTEEEEEEEETTEEEEEEHHHHHTSSS-HHHHHTTTS-HHHHHHHHHHHHHHTTTT-

pLDDT: mean 70.85, std 15.28, range [35.75, 89.25]